Protein AF-A0A4Y9RHG7-F1 (afdb_monomer)

Sequence (146 aa):
MLTARRLPILTKRLIDACGGLEEASKACEDMTRPYSIAQLSRCQTAGSGCYLPLDIIACLEAYSGQSIVGQALLDARPSAAEIDCLMTEASESTEAAASFQSKVRRAIADGVVTPGEQAELAREAETLFAQARDTVAAVGKLTVAQ

pLDDT: mean 85.53, std 11.51, range [38.09, 96.75]

Radius of gyration: 27.24 Å; Cα contacts (8 Å, |Δi|>4): 114; chains: 1; bounding box: 52×24×74 Å

Structure (mmCIF, N/CA/C/O backbone):
data_AF-A0A4Y9RHG7-F1
#
_entry.id   AF-A0A4Y9RHG7-F1
#
loop_
_atom_site.group_PDB
_atom_site.id
_atom_site.type_symbol
_atom_site.label_atom_id
_atom_site.label_alt_id
_atom_site.label_comp_id
_atom_site.label_asym_id
_atom_site.label_entity_id
_atom_site.label_seq_id
_atom_site.pdbx_PDB_ins_code
_atom_site.Cartn_x
_atom_site.Cartn_y
_atom_site.Cartn_z
_atom_site.occupancy
_atom_site.B_iso_or_equiv
_atom_site.auth_seq_id
_atom_site.auth_comp_id
_atom_site.auth_asym_id
_atom_site.auth_atom_id
_atom_site.pdbx_PDB_model_num
ATOM 1 N N . MET A 1 1 ? -1.366 4.326 -4.128 1.00 53.28 1 MET A N 1
ATOM 2 C CA . MET A 1 1 ? -2.241 4.357 -5.322 1.00 53.28 1 MET A CA 1
ATOM 3 C C . MET A 1 1 ? -1.466 4.822 -6.558 1.00 53.28 1 MET A C 1
ATOM 5 O O . MET A 1 1 ? -0.926 5.930 -6.564 1.00 53.28 1 MET A O 1
ATOM 9 N N . LEU A 1 2 ? -1.375 3.977 -7.590 1.00 63.62 2 LEU A N 1
ATOM 10 C CA . LEU A 1 2 ? -0.911 4.365 -8.928 1.00 63.62 2 LEU A CA 1
ATOM 11 C C . LEU A 1 2 ? -2.024 5.171 -9.601 1.00 63.62 2 LEU A C 1
ATOM 13 O O . LEU A 1 2 ? -2.983 4.621 -10.125 1.00 63.62 2 LEU A O 1
ATOM 17 N N . THR A 1 3 ? -1.944 6.494 -9.515 1.00 68.75 3 THR A N 1
ATOM 18 C CA . THR A 1 3 ? -2.920 7.377 -10.157 1.00 68.75 3 THR A CA 1
ATOM 19 C C . THR A 1 3 ? -2.492 7.688 -11.590 1.00 68.75 3 THR A C 1
ATOM 21 O O . THR A 1 3 ? -1.302 7.649 -11.915 1.00 68.75 3 THR A O 1
ATOM 24 N N . ALA A 1 4 ? -3.439 8.110 -12.435 1.00 69.50 4 ALA A N 1
ATOM 25 C CA . ALA A 1 4 ? -3.155 8.590 -13.794 1.00 69.50 4 ALA A CA 1
ATOM 26 C C . ALA A 1 4 ? -2.131 9.748 -13.836 1.00 69.50 4 ALA A C 1
ATOM 28 O O . ALA A 1 4 ? -1.496 9.977 -14.860 1.00 69.50 4 ALA A O 1
ATOM 29 N N . ARG A 1 5 ? -1.937 10.458 -12.713 1.00 75.88 5 ARG A N 1
ATOM 30 C CA . ARG A 1 5 ? -0.907 11.497 -12.542 1.00 75.88 5 ARG A CA 1
ATOM 31 C C . ARG A 1 5 ? 0.471 10.940 -12.173 1.00 75.88 5 ARG A C 1
ATOM 33 O O . ARG A 1 5 ? 1.476 11.577 -12.465 1.00 75.88 5 ARG A O 1
ATOM 40 N N . ARG A 1 6 ? 0.534 9.771 -11.528 1.00 83.25 6 ARG A N 1
ATOM 41 C CA . ARG A 1 6 ? 1.776 9.160 -11.025 1.00 83.25 6 ARG A CA 1
ATOM 42 C C . ARG A 1 6 ? 2.464 8.286 -12.076 1.00 83.25 6 ARG A C 1
ATOM 44 O O . ARG A 1 6 ? 3.687 8.212 -12.089 1.00 83.25 6 ARG A O 1
ATOM 51 N N . LEU A 1 7 ? 1.699 7.677 -12.983 1.00 86.62 7 LEU A N 1
ATOM 52 C CA . LEU A 1 7 ? 2.234 6.811 -14.038 1.00 86.62 7 LEU A CA 1
ATOM 53 C C . LEU A 1 7 ? 3.159 7.537 -15.046 1.00 86.62 7 LEU A C 1
ATOM 55 O O . LEU A 1 7 ? 4.225 6.993 -15.333 1.00 86.62 7 LEU A O 1
ATOM 59 N N . PRO A 1 8 ? 2.867 8.770 -15.514 1.00 90.06 8 PRO A N 1
ATOM 60 C CA . PRO A 1 8 ? 3.792 9.524 -16.369 1.00 90.06 8 PRO A CA 1
ATOM 61 C C . PRO A 1 8 ? 5.120 9.859 -15.673 1.00 90.06 8 PRO A C 1
ATOM 63 O O . PRO A 1 8 ? 6.178 9.812 -16.292 1.00 90.06 8 PRO A O 1
ATOM 66 N N . ILE A 1 9 ? 5.085 10.124 -14.360 1.00 91.06 9 ILE A N 1
ATOM 67 C CA . ILE A 1 9 ? 6.287 10.385 -13.549 1.00 91.06 9 ILE A CA 1
ATOM 68 C C . ILE A 1 9 ? 7.153 9.125 -13.449 1.00 91.06 9 ILE A C 1
ATOM 70 O O . ILE A 1 9 ? 8.366 9.194 -13.622 1.00 91.06 9 ILE A O 1
ATOM 74 N N . LEU A 1 10 ? 6.538 7.969 -13.183 1.00 92.19 10 LEU A N 1
ATOM 75 C CA . LEU A 1 10 ? 7.247 6.687 -13.141 1.00 92.19 10 LEU A CA 1
ATOM 76 C C . LEU A 1 10 ? 7.804 6.307 -14.516 1.00 92.19 10 LEU A C 1
ATOM 78 O O . LEU A 1 10 ? 8.931 5.841 -14.602 1.00 92.19 10 LEU A O 1
ATOM 82 N N . THR A 1 11 ? 7.048 6.582 -15.580 1.00 92.62 11 THR A N 1
ATOM 83 C CA . THR A 1 11 ? 7.482 6.378 -16.969 1.00 92.62 11 THR A CA 1
ATOM 84 C C . THR A 1 11 ? 8.707 7.225 -17.296 1.00 92.62 11 THR A C 1
ATOM 86 O O . THR A 1 11 ? 9.675 6.710 -17.844 1.00 92.62 11 THR A O 1
ATOM 89 N N . LYS A 1 12 ? 8.702 8.507 -16.908 1.00 94.00 12 LYS A N 1
ATOM 90 C CA . LYS A 1 12 ? 9.868 9.382 -17.059 1.00 94.00 12 LYS A CA 1
ATOM 91 C C . LYS A 1 12 ? 11.081 8.829 -16.315 1.00 94.00 12 LYS A C 1
ATOM 93 O O . LYS A 1 12 ? 12.136 8.681 -16.910 1.00 94.00 12 LYS A O 1
ATOM 98 N N . ARG A 1 13 ? 10.907 8.439 -15.050 1.00 95.38 13 ARG A N 1
ATOM 99 C CA . ARG A 1 13 ? 11.986 7.839 -14.249 1.00 95.38 13 ARG A CA 1
ATOM 100 C C . ARG A 1 13 ? 12.546 6.562 -14.871 1.00 95.38 13 ARG A C 1
ATOM 102 O O . ARG A 1 13 ? 13.751 6.362 -14.819 1.00 95.38 13 ARG A O 1
ATOM 109 N N . LEU A 1 14 ? 11.687 5.714 -15.433 1.00 95.69 14 LEU A N 1
ATOM 110 C CA . LEU A 1 14 ? 12.105 4.493 -16.118 1.00 95.69 14 LEU A CA 1
ATOM 111 C C . LEU A 1 14 ? 12.947 4.807 -17.356 1.00 95.69 14 LEU A C 1
ATOM 113 O O . LEU A 1 14 ? 14.020 4.244 -17.523 1.00 95.69 14 LEU A O 1
ATOM 117 N N . ILE A 1 15 ? 12.503 5.757 -18.177 1.00 95.00 15 ILE A N 1
ATOM 118 C CA . ILE A 1 15 ? 13.238 6.190 -19.372 1.00 95.00 15 ILE A CA 1
ATOM 119 C C . ILE A 1 15 ? 14.575 6.845 -18.995 1.00 95.00 15 ILE A C 1
ATOM 121 O O . ILE A 1 15 ? 15.594 6.551 -19.615 1.00 95.00 15 ILE A O 1
ATOM 125 N N . ASP A 1 16 ? 14.596 7.679 -17.952 1.00 96.38 16 ASP A N 1
ATOM 126 C CA . ASP A 1 16 ? 15.827 8.280 -17.430 1.00 96.38 16 ASP A CA 1
ATOM 127 C C . ASP A 1 16 ? 16.808 7.192 -16.940 1.00 96.38 16 ASP A C 1
ATOM 129 O O . ASP A 1 16 ? 18.005 7.275 -17.209 1.00 96.38 16 ASP A O 1
ATOM 133 N N . ALA A 1 17 ? 16.309 6.134 -16.287 1.00 94.31 17 ALA A N 1
ATOM 134 C CA . ALA A 1 17 ? 17.118 4.997 -15.836 1.00 94.31 17 ALA A CA 1
ATOM 135 C C . ALA A 1 17 ? 17.688 4.155 -16.991 1.00 94.31 17 ALA A C 1
ATOM 137 O O . ALA A 1 17 ? 18.750 3.556 -16.841 1.00 94.31 17 ALA A O 1
ATOM 138 N N . CYS A 1 18 ? 17.026 4.135 -18.150 1.00 93.06 18 CYS A N 1
ATOM 139 C CA . CYS A 1 18 ? 17.555 3.524 -19.372 1.00 93.06 18 CYS A CA 1
ATOM 140 C C . CYS A 1 18 ? 18.632 4.377 -20.068 1.00 93.06 18 CYS A C 1
ATOM 142 O O . CYS A 1 18 ? 19.214 3.915 -21.044 1.00 93.06 18 CYS A O 1
ATOM 144 N N . GLY A 1 19 ? 18.898 5.605 -19.604 1.00 93.62 19 GLY A N 1
ATOM 145 C CA . GLY A 1 19 ? 19.847 6.528 -20.237 1.00 93.62 19 GLY A CA 1
ATOM 146 C C . GLY A 1 19 ? 19.206 7.562 -21.168 1.00 93.62 19 GLY A C 1
ATOM 147 O O . GLY A 1 19 ? 19.922 8.261 -21.881 1.00 93.62 19 GLY A O 1
ATOM 148 N N . GLY A 1 20 ? 17.877 7.692 -21.151 1.00 94.50 20 GLY A N 1
ATOM 149 C CA . GLY A 1 20 ? 17.136 8.663 -21.953 1.00 94.50 20 GLY A CA 1
ATOM 150 C C . GLY A 1 20 ? 16.277 8.030 -23.047 1.00 94.50 20 GLY A C 1
ATOM 151 O O . GLY A 1 20 ? 16.150 6.812 -23.164 1.00 94.50 20 GLY A O 1
ATOM 152 N N . LEU A 1 21 ? 15.632 8.886 -23.840 1.00 94.25 21 LEU A N 1
ATOM 153 C CA . LEU A 1 21 ? 14.633 8.493 -24.836 1.00 94.25 21 LEU A CA 1
ATOM 154 C C . LEU A 1 21 ? 15.223 7.674 -25.987 1.00 94.25 21 LEU A C 1
ATOM 156 O O . LEU A 1 21 ? 14.598 6.713 -26.435 1.00 94.25 21 LEU A O 1
ATOM 160 N N . GLU A 1 22 ? 16.398 8.067 -26.469 1.00 94.94 22 GLU A N 1
ATOM 161 C CA . GLU A 1 22 ? 17.099 7.415 -27.569 1.00 94.94 22 GLU A CA 1
ATOM 162 C C . GLU A 1 22 ? 17.508 5.989 -27.183 1.00 94.94 22 GLU A C 1
ATOM 164 O O . GLU A 1 22 ? 17.180 5.039 -27.895 1.00 94.94 22 GLU A O 1
ATOM 169 N N . GLU A 1 23 ? 18.141 5.829 -26.017 1.00 94.81 23 GLU A N 1
ATOM 170 C CA . GLU A 1 23 ? 18.567 4.520 -25.508 1.00 94.81 23 GLU A CA 1
ATOM 171 C C . GLU A 1 23 ? 17.378 3.624 -25.155 1.00 94.81 23 GLU A C 1
ATOM 173 O O . GLU A 1 23 ? 17.368 2.448 -25.510 1.00 94.81 23 GLU A O 1
ATOM 178 N N . ALA A 1 24 ? 16.321 4.172 -24.549 1.00 94.19 24 ALA A N 1
ATOM 179 C CA . ALA A 1 24 ? 15.097 3.417 -24.285 1.00 94.19 24 ALA A CA 1
ATOM 180 C C . ALA A 1 24 ? 14.427 2.922 -25.582 1.00 94.19 24 ALA A C 1
ATOM 182 O O . ALA A 1 24 ? 13.968 1.781 -25.647 1.00 94.19 24 ALA A O 1
ATOM 183 N N . SER A 1 25 ? 14.384 3.758 -26.627 1.00 95.75 25 SER A N 1
ATOM 184 C CA . SER A 1 25 ? 13.825 3.385 -27.934 1.00 95.75 25 SER A CA 1
ATOM 185 C C . SER A 1 25 ? 14.631 2.260 -28.582 1.00 95.75 25 SER A C 1
ATOM 187 O O . SER A 1 25 ? 14.041 1.316 -29.108 1.00 95.75 25 SER A O 1
ATOM 189 N N . LYS A 1 26 ? 15.963 2.350 -28.522 1.00 94.62 26 LYS A N 1
ATOM 190 C CA . LYS A 1 26 ? 16.875 1.336 -29.054 1.00 94.62 26 LYS A CA 1
ATOM 191 C C . LYS A 1 26 ? 16.758 0.013 -28.295 1.00 94.62 26 LYS A C 1
ATOM 193 O O . LYS A 1 26 ? 16.592 -1.030 -28.915 1.00 94.62 26 LYS A O 1
ATOM 198 N N . ALA A 1 27 ? 16.732 0.060 -26.964 1.00 92.81 27 ALA A N 1
ATOM 199 C CA . ALA A 1 27 ? 16.540 -1.126 -26.131 1.00 92.81 27 ALA A CA 1
ATOM 200 C C . ALA A 1 27 ? 15.228 -1.856 -26.460 1.00 92.81 27 ALA A C 1
ATOM 202 O O . ALA A 1 27 ? 15.201 -3.083 -26.541 1.00 92.81 27 ALA A O 1
ATOM 203 N N . CYS A 1 28 ? 14.143 -1.111 -26.702 1.00 93.50 28 CYS A N 1
ATOM 204 C CA . CYS A 1 28 ? 12.871 -1.702 -27.117 1.00 93.50 28 CYS A CA 1
ATOM 205 C C . CYS A 1 28 ? 12.978 -2.415 -28.472 1.00 93.50 28 CYS A C 1
ATOM 207 O O . CYS A 1 28 ? 12.457 -3.521 -28.613 1.00 93.50 28 CYS A O 1
ATOM 209 N N . GLU A 1 29 ? 13.640 -1.794 -29.454 1.00 93.19 29 GLU A N 1
ATOM 210 C CA . GLU A 1 29 ? 13.867 -2.375 -30.782 1.00 93.19 29 GLU A CA 1
ATOM 211 C C . GLU A 1 29 ? 14.697 -3.664 -30.714 1.00 93.19 29 GLU A C 1
ATOM 213 O O . GLU A 1 29 ? 14.324 -4.653 -31.345 1.00 93.19 29 GLU A O 1
ATOM 218 N N . ASP A 1 30 ? 15.743 -3.681 -29.887 1.00 90.12 30 ASP A N 1
ATOM 219 C CA . ASP A 1 30 ? 16.662 -4.815 -29.755 1.00 90.12 30 ASP A CA 1
ATOM 220 C C . ASP A 1 30 ? 16.058 -5.994 -28.967 1.00 90.12 30 ASP A C 1
ATOM 222 O O . ASP A 1 30 ? 16.318 -7.157 -29.281 1.00 90.12 30 ASP A O 1
ATOM 226 N N . MET A 1 31 ? 15.267 -5.719 -27.922 1.00 87.56 31 MET A N 1
ATOM 227 C CA . MET A 1 31 ? 14.848 -6.738 -26.948 1.00 87.56 31 MET A CA 1
ATOM 228 C C . MET A 1 31 ? 13.373 -7.139 -27.034 1.00 87.56 31 MET A C 1
ATOM 230 O O . MET A 1 31 ? 12.981 -8.144 -26.438 1.00 87.56 31 MET A O 1
ATOM 234 N N . THR A 1 32 ? 12.511 -6.361 -27.691 1.00 90.44 32 THR A N 1
ATOM 235 C CA . THR A 1 32 ? 11.067 -6.652 -27.730 1.00 90.44 32 THR A CA 1
ATOM 236 C C . THR A 1 32 ? 10.443 -6.252 -29.062 1.00 90.44 32 THR A C 1
ATOM 238 O O . THR A 1 32 ? 10.249 -7.101 -29.929 1.00 90.44 32 THR A O 1
ATOM 241 N N . ARG A 1 33 ? 10.091 -4.977 -29.235 1.00 90.50 33 ARG A N 1
ATOM 242 C CA . ARG A 1 33 ? 9.510 -4.449 -30.471 1.00 90.50 33 ARG A CA 1
ATOM 243 C C . ARG A 1 33 ? 9.837 -2.967 -30.629 1.00 90.50 33 ARG A C 1
ATOM 245 O O . ARG A 1 33 ? 9.942 -2.268 -29.618 1.00 90.50 33 ARG A O 1
ATOM 252 N N . PRO A 1 34 ? 9.877 -2.451 -31.870 1.00 90.62 34 PRO A N 1
ATOM 253 C CA . PRO A 1 34 ? 10.105 -1.035 -32.111 1.00 90.62 34 PRO A CA 1
ATOM 254 C C . PRO A 1 34 ? 9.093 -0.167 -31.359 1.00 90.62 34 PRO A C 1
ATOM 256 O O . PRO A 1 34 ? 7.876 -0.328 -31.504 1.00 90.62 34 PRO A O 1
ATOM 259 N N . TYR A 1 35 ? 9.603 0.773 -30.567 1.00 92.62 35 TYR A N 1
ATOM 260 C CA . TYR A 1 35 ? 8.791 1.738 -29.840 1.00 92.62 35 TYR A CA 1
ATOM 261 C C . TYR A 1 35 ? 9.464 3.106 -29.901 1.00 92.62 35 TYR A C 1
ATOM 263 O O . TYR A 1 35 ? 10.515 3.321 -29.311 1.00 92.62 35 TYR A O 1
ATOM 271 N N . SER A 1 36 ? 8.880 4.022 -30.672 1.00 93.00 36 SER A N 1
ATOM 272 C CA . SER A 1 36 ? 9.559 5.259 -31.071 1.00 93.00 36 SER A CA 1
ATOM 273 C C . SER A 1 36 ? 9.761 6.246 -29.918 1.00 93.00 36 SER A C 1
ATOM 275 O O . SER A 1 36 ? 8.930 6.356 -29.012 1.00 93.00 36 SER A O 1
ATOM 277 N N . ILE A 1 37 ? 10.791 7.087 -30.044 1.00 94.00 37 ILE A N 1
ATOM 278 C CA . ILE A 1 37 ? 11.058 8.236 -29.161 1.00 94.00 37 ILE A CA 1
ATOM 279 C C . ILE A 1 37 ? 9.805 9.103 -28.954 1.00 94.00 37 ILE A C 1
ATOM 281 O O . ILE A 1 37 ? 9.486 9.491 -27.831 1.00 94.00 37 ILE A O 1
ATOM 285 N N . ALA A 1 38 ? 9.043 9.374 -30.019 1.00 92.94 38 ALA A N 1
ATOM 286 C CA . ALA A 1 38 ? 7.821 10.173 -29.936 1.00 92.94 38 ALA A CA 1
ATOM 287 C C . ALA A 1 38 ? 6.720 9.489 -29.104 1.00 92.94 38 ALA A C 1
ATOM 289 O O . ALA A 1 38 ? 5.968 10.156 -28.390 1.00 92.94 38 ALA A O 1
ATOM 290 N N . GLN A 1 39 ? 6.607 8.158 -29.175 1.00 92.50 39 GLN A N 1
ATOM 291 C CA . GLN A 1 39 ? 5.686 7.400 -28.328 1.00 92.50 39 GLN A CA 1
ATOM 292 C C . GLN A 1 39 ? 6.144 7.417 -26.867 1.00 92.50 39 GLN A C 1
ATOM 294 O O . GLN A 1 39 ? 5.336 7.751 -26.002 1.00 92.50 39 GLN A O 1
ATOM 299 N N . LEU A 1 40 ? 7.428 7.162 -26.598 1.00 92.88 40 LEU A N 1
ATOM 300 C CA . LEU A 1 40 ? 8.005 7.227 -25.250 1.00 92.88 40 LEU A CA 1
ATOM 301 C C . LEU A 1 40 ? 7.831 8.612 -24.611 1.00 92.88 40 LEU A C 1
ATOM 303 O O . LEU A 1 40 ? 7.405 8.723 -23.464 1.00 92.88 40 LEU A O 1
ATOM 307 N N . SER A 1 41 ? 8.107 9.681 -25.359 1.00 93.25 41 SER A N 1
ATOM 308 C CA . SER A 1 41 ? 7.942 11.068 -24.905 1.00 93.25 41 SER A CA 1
ATOM 309 C C . SER A 1 41 ? 6.486 11.377 -24.536 1.00 93.25 41 SER A C 1
ATOM 311 O O . SER A 1 41 ? 6.189 11.928 -23.472 1.00 93.25 41 SER A O 1
ATOM 313 N N . ARG A 1 42 ? 5.537 10.932 -25.363 1.00 92.31 42 ARG A N 1
ATOM 314 C CA . ARG A 1 42 ? 4.105 11.125 -25.112 1.00 92.31 42 ARG A CA 1
ATOM 315 C C . ARG A 1 42 ? 3.614 10.363 -23.876 1.00 92.31 42 ARG A C 1
ATOM 317 O O . ARG A 1 42 ? 2.763 10.889 -23.158 1.00 92.31 42 ARG A O 1
ATOM 324 N N . CYS A 1 43 ? 4.173 9.188 -23.578 1.00 90.94 43 CYS A N 1
ATOM 325 C CA . CYS A 1 43 ? 3.860 8.429 -22.360 1.00 90.94 43 CYS A CA 1
ATOM 326 C C . CYS 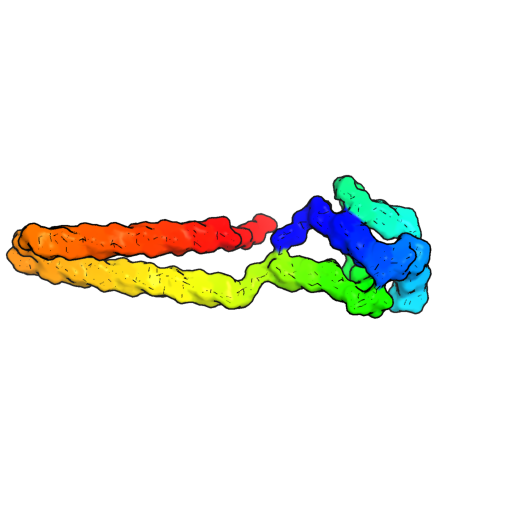A 1 43 ? 4.335 9.114 -21.063 1.00 90.94 43 CYS A C 1
ATOM 328 O O . CYS A 1 43 ? 3.802 8.841 -19.990 1.00 90.94 43 CYS A O 1
ATOM 330 N N . GLN A 1 44 ? 5.298 10.037 -21.143 1.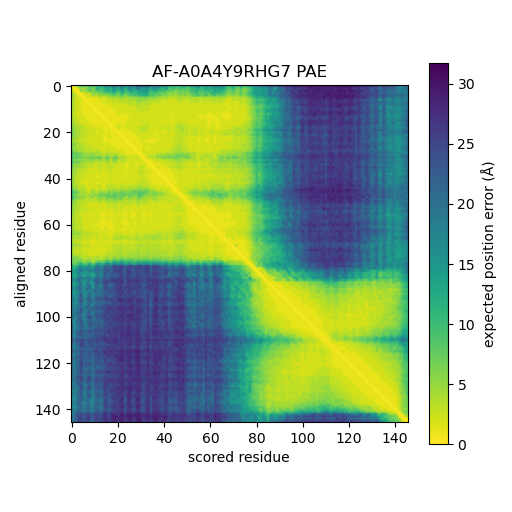00 90.75 44 GLN A N 1
ATOM 331 C CA . GLN A 1 44 ? 5.751 10.844 -20.000 1.00 90.75 44 GLN A CA 1
ATOM 332 C C . GLN A 1 44 ? 4.873 12.077 -19.748 1.00 90.75 44 GLN A C 1
ATOM 334 O O . GLN A 1 44 ? 4.990 12.730 -18.710 1.00 90.75 44 GLN A O 1
ATOM 339 N N . THR A 1 45 ? 3.993 12.417 -20.690 1.00 87.69 45 THR A N 1
ATOM 340 C CA . THR A 1 45 ? 3.169 13.623 -20.615 1.00 87.69 45 THR A CA 1
ATOM 341 C C . THR A 1 45 ? 1.869 13.334 -19.872 1.00 87.69 45 THR A C 1
ATOM 343 O O . THR A 1 45 ? 1.055 12.515 -20.300 1.00 87.69 45 THR A O 1
ATOM 346 N N . ALA A 1 46 ? 1.645 14.031 -18.758 1.00 84.31 46 ALA A N 1
ATOM 347 C CA . ALA A 1 46 ? 0.399 13.916 -18.010 1.00 84.31 46 ALA A CA 1
ATOM 348 C C . ALA A 1 46 ? -0.805 14.344 -18.866 1.00 84.31 46 ALA A C 1
ATOM 350 O O . ALA A 1 46 ? -0.775 15.381 -19.522 1.00 84.31 46 ALA A O 1
ATOM 351 N N . GLY A 1 47 ? -1.874 13.543 -18.846 1.00 80.06 47 GLY A N 1
ATOM 352 C CA . GLY A 1 47 ? -3.098 13.825 -19.604 1.00 80.06 47 GLY A CA 1
ATOM 353 C C . GLY A 1 47 ? -3.042 13.464 -21.093 1.00 80.06 47 GLY A C 1
ATOM 354 O O . GLY A 1 47 ? -4.025 13.686 -21.788 1.00 80.06 47 GLY A O 1
ATOM 355 N N . SER A 1 48 ? -1.951 12.863 -21.586 1.00 83.50 48 SER A N 1
ATOM 356 C CA . SER A 1 48 ? -1.855 12.426 -22.988 1.00 83.50 48 SER A CA 1
ATOM 357 C C . SER A 1 48 ? -2.746 11.224 -23.329 1.00 83.50 48 SER A C 1
ATOM 359 O O . SER A 1 48 ? -2.933 10.918 -24.504 1.00 83.50 48 SER A O 1
ATOM 361 N N . GLY A 1 49 ? -3.245 10.505 -22.314 1.00 81.94 49 GLY A N 1
ATOM 362 C CA . GLY A 1 49 ? -3.980 9.244 -22.474 1.00 81.94 49 GLY A CA 1
ATOM 363 C C . GLY A 1 49 ? -3.127 8.092 -23.022 1.00 81.94 49 GLY A C 1
ATOM 364 O O . GLY A 1 49 ? -3.651 7.018 -23.298 1.00 81.94 49 GLY A O 1
ATOM 365 N N . CYS A 1 50 ? -1.820 8.307 -23.193 1.00 85.56 50 CYS A N 1
ATOM 366 C CA . CYS A 1 50 ? -0.890 7.336 -23.741 1.00 85.56 50 CYS A CA 1
ATOM 367 C C . CYS A 1 50 ? -0.063 6.729 -22.607 1.00 85.56 50 CYS A C 1
ATOM 369 O O . CYS A 1 50 ? 0.594 7.450 -21.858 1.00 85.56 50 CYS A O 1
ATOM 371 N N . TYR A 1 51 ? -0.073 5.405 -22.503 1.00 88.56 51 TYR A N 1
ATOM 372 C CA . TYR A 1 51 ? 0.631 4.662 -21.462 1.00 88.56 51 TYR A CA 1
ATOM 373 C C . TYR A 1 51 ? 1.552 3.628 -22.090 1.00 88.56 51 TYR A C 1
ATOM 375 O O . TYR A 1 51 ? 1.281 3.150 -23.193 1.00 88.56 51 TYR A O 1
ATOM 383 N N . LEU A 1 52 ? 2.633 3.290 -21.385 1.00 90.88 52 LEU A N 1
ATOM 384 C CA . LEU A 1 52 ? 3.508 2.218 -21.832 1.00 90.88 52 LEU A CA 1
ATOM 385 C C . LEU A 1 52 ? 2.779 0.870 -21.730 1.00 90.88 52 LEU A C 1
ATOM 387 O O . LEU A 1 52 ? 2.222 0.555 -20.675 1.00 90.88 52 LEU A O 1
ATOM 391 N N . PRO A 1 53 ? 2.791 0.070 -22.805 1.00 92.25 53 PRO A N 1
ATOM 392 C CA . PRO A 1 53 ? 2.387 -1.327 -22.756 1.00 92.25 53 PRO A CA 1
ATOM 393 C C . PRO A 1 53 ? 3.243 -2.137 -21.767 1.00 92.25 53 PRO A C 1
ATOM 395 O O . PRO A 1 53 ? 4.409 -1.813 -21.539 1.00 92.25 53 PRO A O 1
ATOM 398 N N . LEU A 1 54 ? 2.676 -3.198 -21.183 1.00 91.62 54 LEU A N 1
ATOM 399 C CA . LEU A 1 54 ? 3.347 -3.984 -20.138 1.00 91.62 54 LEU A CA 1
ATOM 400 C C . LEU A 1 54 ? 4.625 -4.678 -20.635 1.00 91.62 54 LEU A C 1
ATOM 402 O O . LEU A 1 54 ? 5.604 -4.744 -19.900 1.00 91.62 54 LEU A O 1
ATOM 406 N N . ASP A 1 55 ? 4.626 -5.147 -21.883 1.00 93.06 55 ASP A N 1
ATOM 407 C CA . ASP A 1 55 ? 5.795 -5.714 -22.563 1.00 93.06 55 ASP A CA 1
ATOM 408 C C . ASP A 1 55 ? 6.944 -4.701 -22.652 1.00 93.06 55 ASP A C 1
ATOM 410 O O . ASP A 1 55 ? 8.085 -5.027 -22.337 1.00 93.06 55 ASP A O 1
ATOM 414 N N . ILE A 1 56 ? 6.630 -3.449 -22.994 1.00 95.44 56 ILE A N 1
ATOM 415 C CA . ILE A 1 56 ? 7.614 -2.364 -23.072 1.00 95.44 56 ILE A CA 1
ATOM 416 C C . ILE A 1 56 ? 8.142 -1.995 -21.683 1.00 95.44 56 ILE A C 1
ATOM 418 O O . ILE A 1 56 ? 9.339 -1.781 -21.522 1.00 95.44 56 ILE A O 1
ATOM 422 N N . ILE A 1 57 ? 7.278 -1.959 -20.663 1.00 94.81 57 ILE A N 1
ATOM 423 C CA . ILE A 1 57 ? 7.707 -1.723 -19.275 1.00 94.81 57 ILE A CA 1
ATOM 424 C C . ILE A 1 57 ? 8.691 -2.812 -18.840 1.00 94.81 57 ILE A C 1
ATOM 426 O O . ILE A 1 57 ? 9.792 -2.486 -18.405 1.00 94.81 57 ILE A O 1
ATOM 430 N N . ALA A 1 58 ? 8.331 -4.086 -19.014 1.00 94.44 58 ALA A N 1
ATOM 431 C CA . ALA A 1 58 ? 9.184 -5.209 -18.633 1.00 94.44 58 ALA A CA 1
ATOM 432 C C . ALA A 1 58 ? 10.536 -5.180 -19.365 1.00 94.44 58 ALA A C 1
ATOM 434 O O . ALA A 1 58 ? 11.576 -5.410 -18.751 1.00 94.44 58 ALA A O 1
ATOM 435 N N . CYS A 1 59 ? 10.527 -4.842 -20.657 1.00 95.25 59 CYS A N 1
ATOM 436 C CA . CYS A 1 59 ? 11.734 -4.656 -21.455 1.00 95.25 59 CYS A CA 1
ATOM 437 C C . CYS A 1 59 ? 12.650 -3.567 -20.878 1.00 95.25 59 CYS A C 1
ATOM 439 O O . CYS A 1 59 ? 13.835 -3.805 -20.656 1.00 95.25 59 CYS A O 1
ATOM 441 N N . LEU A 1 60 ? 12.112 -2.372 -20.621 1.00 95.62 60 LEU A N 1
ATOM 442 C CA . LEU A 1 60 ? 12.890 -1.231 -20.132 1.00 95.62 60 LEU A CA 1
ATOM 443 C C . LEU A 1 60 ? 13.411 -1.446 -18.703 1.00 95.62 60 LEU A C 1
ATOM 445 O O . LEU A 1 60 ? 14.532 -1.046 -18.386 1.00 95.62 60 LEU A O 1
ATOM 449 N N . GLU A 1 61 ? 12.636 -2.103 -17.841 1.00 96.75 61 GLU A N 1
ATOM 450 C CA . GLU A 1 61 ? 13.073 -2.471 -16.489 1.00 96.75 61 GLU A CA 1
ATOM 451 C C . GLU A 1 61 ? 14.186 -3.523 -16.525 1.00 96.75 61 GLU A C 1
ATOM 453 O O . GLU A 1 61 ? 15.167 -3.401 -15.792 1.00 96.75 61 GLU A O 1
ATOM 458 N N . ALA A 1 62 ? 14.085 -4.514 -17.418 1.00 95.50 62 ALA A N 1
ATOM 459 C CA . ALA A 1 62 ? 15.143 -5.498 -17.630 1.00 95.50 62 ALA A CA 1
ATOM 460 C C . ALA A 1 62 ? 16.423 -4.853 -18.183 1.00 95.50 62 ALA A C 1
ATOM 462 O O . ALA A 1 62 ? 17.514 -5.181 -17.722 1.00 95.50 62 ALA A O 1
ATOM 463 N N . TYR A 1 63 ? 16.294 -3.914 -19.125 1.00 95.62 63 TYR A N 1
ATOM 464 C CA . TYR A 1 63 ? 17.427 -3.193 -19.710 1.00 95.62 63 TYR A CA 1
ATOM 465 C C . TYR A 1 63 ? 18.128 -2.280 -18.696 1.00 95.62 63 TYR A C 1
ATOM 467 O O . TYR A 1 63 ? 19.349 -2.302 -18.572 1.00 95.62 63 TYR A O 1
ATOM 475 N N . SER A 1 64 ? 17.358 -1.494 -17.938 1.00 94.12 64 SER A N 1
ATOM 476 C CA . SER A 1 64 ? 17.899 -0.589 -16.911 1.00 94.12 64 SER A CA 1
ATOM 477 C C . SER A 1 64 ? 18.340 -1.307 -15.630 1.00 94.12 64 SER A C 1
ATOM 479 O O . SER A 1 64 ? 19.028 -0.715 -14.798 1.00 94.12 64 SER A O 1
ATOM 481 N N . GLY A 1 65 ? 17.924 -2.562 -15.437 1.00 93.94 65 GLY A N 1
ATOM 482 C CA . GLY A 1 65 ? 18.133 -3.315 -14.201 1.00 93.94 65 GLY A CA 1
ATOM 483 C C . GLY A 1 65 ? 17.337 -2.774 -13.006 1.00 93.94 65 GLY A C 1
ATOM 484 O O . GLY A 1 65 ? 17.657 -3.106 -11.864 1.00 93.94 65 GLY A O 1
ATOM 485 N N . GLN A 1 66 ? 16.329 -1.924 -13.237 1.00 93.06 66 GLN A N 1
ATOM 486 C CA . GLN A 1 66 ? 15.544 -1.275 -12.185 1.00 93.06 66 GLN A CA 1
ATOM 487 C C . GLN A 1 66 ? 14.044 -1.525 -12.357 1.00 93.06 66 GLN A C 1
ATOM 489 O O . GLN A 1 66 ? 13.427 -1.050 -13.307 1.00 93.06 66 GLN A O 1
A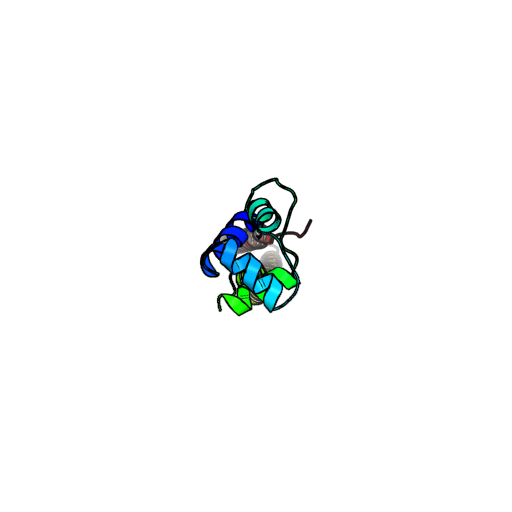TOM 494 N N . SER A 1 67 ? 13.423 -2.176 -11.371 1.00 92.94 67 SER A N 1
ATOM 495 C CA . SER A 1 67 ? 11.973 -2.429 -11.338 1.00 92.94 67 SER A CA 1
ATOM 496 C C . SER A 1 67 ? 11.178 -1.209 -10.844 1.00 92.94 67 SER A C 1
ATOM 498 O O . SER A 1 67 ? 10.586 -1.239 -9.770 1.00 92.94 67 SER A O 1
ATOM 500 N N . ILE A 1 68 ? 11.186 -0.094 -11.573 1.00 92.88 68 ILE A N 1
ATOM 501 C CA . ILE A 1 68 ? 10.565 1.172 -11.133 1.00 92.88 68 ILE A CA 1
ATOM 502 C C . ILE A 1 68 ? 9.030 1.118 -11.132 1.00 92.88 68 ILE A C 1
ATOM 504 O O . ILE A 1 68 ? 8.386 1.492 -10.147 1.00 92.88 68 ILE A O 1
ATOM 508 N N . VAL A 1 69 ? 8.429 0.715 -12.248 1.00 90.44 69 VAL A N 1
ATOM 509 C CA . VAL A 1 69 ? 6.976 0.628 -12.426 1.00 90.44 69 VAL A CA 1
ATOM 510 C C . VAL A 1 69 ? 6.449 -0.655 -11.786 1.00 90.44 69 VAL A C 1
ATOM 512 O O . VAL A 1 69 ? 5.429 -0.607 -11.098 1.00 90.44 69 VAL A O 1
ATOM 515 N N . GLY A 1 70 ? 7.161 -1.773 -11.943 1.00 90.38 70 GLY A N 1
ATOM 516 C CA . GLY A 1 70 ? 6.841 -3.055 -11.320 1.00 90.38 70 GLY A CA 1
ATOM 517 C C . GLY A 1 70 ? 6.811 -2.971 -9.794 1.00 90.38 70 GLY A C 1
ATOM 518 O O . GLY A 1 70 ? 5.819 -3.369 -9.181 1.00 90.38 70 GLY A O 1
ATOM 519 N N . GLN A 1 71 ? 7.830 -2.371 -9.167 1.00 88.12 71 GLN A N 1
ATOM 520 C CA . GLN A 1 71 ? 7.822 -2.181 -7.714 1.00 88.12 71 GLN A CA 1
ATOM 521 C C . GLN A 1 71 ? 6.715 -1.218 -7.286 1.00 88.12 71 GLN A C 1
ATOM 523 O O . GLN A 1 71 ? 5.997 -1.501 -6.336 1.00 88.12 71 GLN A O 1
ATOM 528 N N . ALA A 1 72 ? 6.486 -0.131 -8.030 1.00 87.88 72 ALA A N 1
ATOM 529 C CA . ALA A 1 72 ? 5.387 0.782 -7.723 1.00 87.88 72 ALA A CA 1
ATOM 530 C C . ALA A 1 72 ? 4.005 0.102 -7.795 1.00 87.88 72 ALA A C 1
ATOM 532 O O . ALA A 1 72 ? 3.102 0.491 -7.053 1.00 87.88 72 A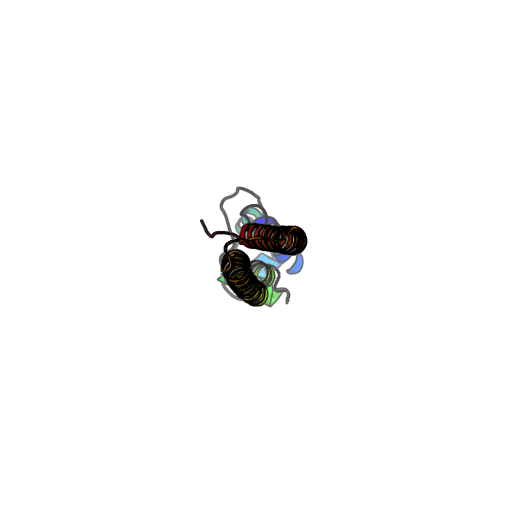LA A O 1
ATOM 533 N N . LEU A 1 73 ? 3.827 -0.890 -8.676 1.00 85.56 73 LEU A N 1
ATOM 534 C CA . LEU A 1 73 ? 2.617 -1.714 -8.756 1.00 85.56 73 LEU A CA 1
ATOM 535 C C . LEU A 1 73 ? 2.475 -2.632 -7.543 1.00 85.56 73 LEU A C 1
ATOM 537 O O . LEU A 1 73 ? 1.365 -2.773 -7.033 1.00 85.56 73 LEU A O 1
ATOM 541 N N . LEU A 1 74 ? 3.573 -3.232 -7.078 1.00 83.44 74 LEU A N 1
ATOM 542 C CA . LEU A 1 74 ? 3.588 -4.061 -5.872 1.00 83.44 74 LEU A CA 1
ATOM 543 C C . LEU A 1 74 ? 3.313 -3.229 -4.618 1.00 83.44 74 LEU A C 1
ATOM 545 O O . LEU A 1 74 ? 2.420 -3.580 -3.856 1.00 83.44 74 LEU A O 1
ATOM 549 N N . ASP A 1 75 ? 3.982 -2.088 -4.465 1.00 78.81 75 ASP A N 1
ATOM 550 C CA . ASP A 1 75 ? 3.800 -1.158 -3.342 1.00 78.81 75 ASP A CA 1
ATOM 551 C C . ASP A 1 75 ? 2.400 -0.530 -3.315 1.00 78.81 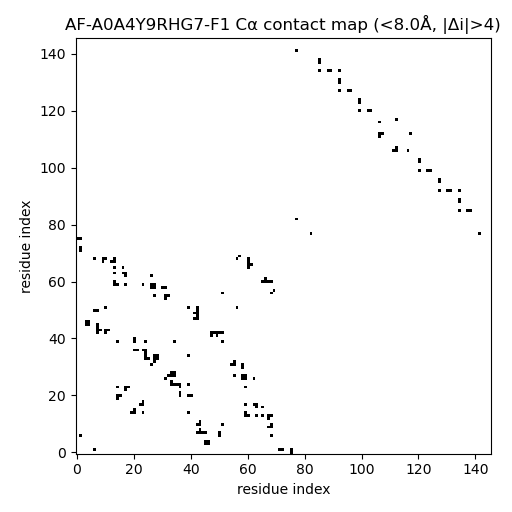75 ASP A C 1
ATOM 553 O O . ASP A 1 75 ? 1.941 -0.027 -2.291 1.00 78.81 75 ASP A O 1
ATOM 557 N N . ALA A 1 76 ? 1.714 -0.485 -4.460 1.00 76.94 76 ALA A N 1
ATOM 558 C CA . ALA A 1 76 ? 0.343 -0.003 -4.534 1.00 76.94 76 ALA A CA 1
ATOM 559 C C . ALA A 1 76 ? -0.689 -1.058 -4.118 1.00 76.94 76 ALA A C 1
ATOM 561 O O . ALA A 1 76 ? -1.857 -0.691 -3.962 1.00 76.94 76 ALA A O 1
ATOM 562 N N . ARG A 1 77 ? -0.298 -2.330 -3.963 1.00 69.81 77 ARG A N 1
ATOM 563 C CA . ARG A 1 77 ? -1.188 -3.353 -3.413 1.00 69.81 77 ARG A CA 1
ATOM 564 C C . ARG A 1 77 ? -1.300 -3.137 -1.903 1.00 69.81 77 ARG A C 1
ATOM 566 O O . ARG A 1 77 ? -0.268 -2.942 -1.266 1.00 69.81 77 ARG A O 1
ATOM 573 N N . PRO A 1 78 ? -2.509 -3.203 -1.320 1.00 60.66 78 PRO A N 1
ATOM 574 C CA . PRO A 1 78 ? -2.620 -3.349 0.124 1.00 60.66 78 PRO A CA 1
ATOM 575 C C . PRO A 1 78 ? -1.830 -4.598 0.521 1.00 60.66 78 PRO A C 1
ATOM 577 O O . PRO A 1 78 ? -1.981 -5.660 -0.096 1.00 60.66 78 PRO A O 1
ATOM 580 N N . SER A 1 79 ? -0.921 -4.454 1.478 1.00 58.62 79 SER A N 1
ATOM 581 C CA . SER A 1 79 ? -0.110 -5.577 1.921 1.00 58.62 79 SER A CA 1
ATOM 582 C C . SER A 1 79 ? -1.019 -6.618 2.578 1.00 58.62 79 SER A C 1
ATOM 584 O O . SER A 1 79 ? -1.988 -6.284 3.258 1.00 58.62 79 SER A O 1
ATOM 586 N N . ALA A 1 80 ? -0.713 -7.904 2.393 1.00 57.19 80 ALA A N 1
ATOM 587 C CA . ALA A 1 80 ? -1.453 -8.974 3.065 1.00 57.19 80 ALA A CA 1
ATOM 588 C C . ALA A 1 80 ? -1.436 -8.807 4.601 1.00 57.19 80 ALA A C 1
ATOM 590 O O . ALA A 1 80 ? -2.401 -9.168 5.265 1.00 57.19 80 ALA A O 1
ATOM 591 N N . ALA A 1 81 ? -0.378 -8.190 5.140 1.00 57.09 81 ALA A N 1
ATOM 592 C CA . ALA A 1 81 ? -0.248 -7.855 6.554 1.00 57.09 81 ALA A CA 1
ATOM 593 C C . ALA A 1 81 ? -1.269 -6.801 7.026 1.00 57.09 81 ALA A C 1
ATOM 595 O O . ALA A 1 81 ? -1.792 -6.918 8.128 1.00 57.09 81 ALA A O 1
ATOM 596 N N . GLU A 1 82 ? -1.599 -5.801 6.202 1.00 58.91 82 GLU A N 1
ATOM 597 C CA . GLU A 1 82 ? -2.623 -4.799 6.543 1.00 58.91 82 GLU A CA 1
ATOM 598 C C . GLU A 1 82 ? -4.034 -5.405 6.567 1.00 58.91 82 GLU A C 1
ATOM 600 O O . GLU A 1 82 ? -4.858 -5.020 7.395 1.00 58.91 82 GLU A O 1
ATOM 605 N N . ILE A 1 83 ? -4.309 -6.379 5.692 1.00 60.25 83 ILE A N 1
ATOM 606 C CA . ILE A 1 83 ? -5.593 -7.097 5.658 1.00 60.25 83 ILE A CA 1
ATOM 607 C C . ILE A 1 83 ? -5.746 -7.999 6.895 1.00 60.25 83 ILE A C 1
ATOM 609 O O . ILE A 1 83 ? -6.809 -8.013 7.513 1.00 60.25 83 ILE A O 1
ATOM 613 N N . ASP A 1 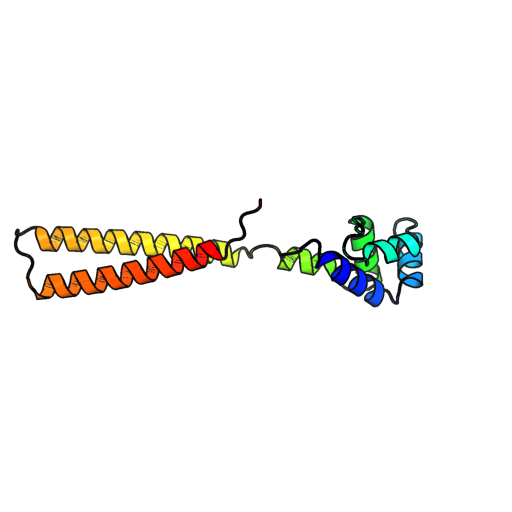84 ? -4.689 -8.719 7.274 1.00 62.12 84 ASP A N 1
ATOM 614 C CA . ASP A 1 84 ? -4.681 -9.605 8.448 1.00 62.12 84 ASP A CA 1
ATOM 615 C C . ASP A 1 84 ? -4.792 -8.821 9.772 1.00 62.12 84 ASP A C 1
ATOM 617 O O . ASP A 1 84 ? -5.559 -9.184 10.668 1.00 62.12 84 ASP A O 1
ATOM 621 N N . CYS A 1 85 ? -4.115 -7.669 9.855 1.00 71.25 85 CYS A N 1
ATOM 622 C CA . CYS A 1 85 ? -4.221 -6.735 10.980 1.00 71.25 85 CYS A CA 1
ATOM 623 C C . CYS A 1 85 ? -5.666 -6.257 11.180 1.00 71.25 85 CYS A C 1
ATOM 625 O O . CYS A 1 85 ? -6.180 -6.273 12.295 1.00 71.25 85 CYS A O 1
ATOM 627 N N . LEU A 1 86 ? -6.365 -5.911 10.096 1.00 73.44 86 LEU A N 1
ATOM 628 C CA . LEU A 1 86 ? -7.752 -5.460 10.183 1.00 73.44 86 LEU A CA 1
ATOM 629 C C . LEU A 1 86 ? -8.717 -6.574 10.612 1.00 73.44 86 LEU A C 1
ATOM 631 O O . LEU A 1 86 ? -9.624 -6.331 11.408 1.00 73.44 86 LEU A O 1
ATOM 635 N N . MET A 1 87 ? -8.548 -7.791 10.086 1.00 78.12 87 MET A N 1
ATOM 636 C CA . MET A 1 87 ? -9.373 -8.933 10.500 1.00 78.12 87 MET A CA 1
ATOM 637 C C . MET A 1 87 ? -9.194 -9.236 11.990 1.00 78.12 87 MET A C 1
ATOM 639 O O . MET A 1 87 ? -10.166 -9.563 12.677 1.00 78.12 87 MET A O 1
ATOM 643 N N . THR A 1 88 ? -7.970 -9.071 12.491 1.00 82.56 88 THR A N 1
ATOM 644 C CA . THR A 1 88 ? -7.650 -9.195 13.915 1.00 82.56 88 THR A CA 1
ATOM 645 C C . THR A 1 88 ? -8.346 -8.100 14.729 1.00 82.56 88 THR A C 1
ATOM 647 O O . THR A 1 88 ? -9.134 -8.423 15.615 1.00 82.56 88 THR A O 1
ATOM 650 N N . GLU A 1 89 ? -8.179 -6.822 14.372 1.00 80.69 89 GLU A N 1
ATOM 651 C CA . GLU A 1 89 ? -8.811 -5.687 15.073 1.00 80.69 89 GLU A CA 1
ATOM 652 C C . GLU A 1 89 ? -10.352 -5.777 15.100 1.00 80.69 89 GLU A C 1
ATOM 654 O O . GLU A 1 89 ? -10.998 -5.461 16.107 1.00 80.69 89 GLU A O 1
ATOM 659 N N . ALA A 1 90 ? -10.969 -6.235 14.005 1.00 80.38 90 ALA A N 1
ATOM 660 C CA . ALA A 1 90 ? -12.416 -6.441 13.928 1.00 80.38 90 ALA A CA 1
ATOM 661 C C . ALA A 1 90 ? -12.895 -7.582 14.847 1.00 80.38 90 ALA A C 1
ATOM 663 O O . ALA A 1 90 ? -13.968 -7.491 15.459 1.00 80.38 90 ALA A O 1
ATOM 664 N N . SER A 1 91 ? -12.098 -8.647 14.963 1.00 85.50 91 SER A N 1
ATOM 665 C CA . SER A 1 91 ? -12.389 -9.781 15.846 1.00 85.50 91 SER A CA 1
ATOM 666 C C . SER A 1 91 ? -12.274 -9.370 17.314 1.00 85.50 91 SER A C 1
ATOM 668 O O . SER A 1 91 ? -13.214 -9.581 18.079 1.00 85.50 91 SER A O 1
ATOM 670 N N . GLU A 1 92 ? -11.198 -8.673 17.684 1.00 85.00 92 GLU A N 1
ATOM 671 C CA . GLU A 1 92 ? -10.986 -8.155 19.042 1.00 85.00 92 GLU A CA 1
ATOM 672 C C . GLU A 1 92 ? -12.108 -7.200 19.478 1.00 85.00 92 GLU A C 1
ATOM 674 O O . GLU A 1 92 ? -12.626 -7.305 20.592 1.00 85.00 92 GLU A O 1
ATOM 679 N N . SER A 1 93 ? -12.560 -6.314 18.583 1.00 85.06 93 SER A N 1
ATOM 680 C CA . SER A 1 93 ? -13.691 -5.414 18.858 1.00 85.06 93 SER A CA 1
ATOM 681 C C . SER A 1 93 ? -14.994 -6.177 19.125 1.00 85.06 93 SER A C 1
ATOM 683 O O . SER A 1 93 ? -15.791 -5.794 19.986 1.00 85.06 93 SER A O 1
ATOM 685 N N . THR A 1 94 ? -15.214 -7.283 18.409 1.00 87.62 94 THR A N 1
ATOM 686 C CA . THR A 1 94 ? -16.389 -8.145 18.600 1.00 87.62 94 THR A CA 1
ATOM 687 C C . THR A 1 94 ? -16.334 -8.863 19.948 1.00 87.62 94 THR A C 1
ATOM 689 O O . THR A 1 94 ? -17.334 -8.911 20.670 1.00 87.62 94 THR A O 1
ATOM 692 N N . GLU A 1 95 ? -15.166 -9.381 20.326 1.00 89.06 95 GLU A N 1
ATOM 693 C CA . GLU A 1 95 ? -14.949 -10.022 21.625 1.00 89.06 95 GLU A CA 1
ATOM 694 C C . GLU A 1 95 ? -15.136 -9.036 22.786 1.00 89.06 95 GLU A C 1
ATOM 696 O O . GLU A 1 95 ? -15.824 -9.348 23.765 1.00 89.06 95 GLU A O 1
ATOM 701 N N . ALA A 1 96 ? -14.605 -7.817 22.656 1.00 85.81 96 ALA A N 1
ATOM 702 C CA . ALA A 1 96 ? -14.786 -6.750 23.635 1.00 85.81 96 ALA A CA 1
ATOM 703 C C . ALA A 1 96 ? -16.271 -6.383 23.809 1.00 85.81 96 ALA A C 1
ATOM 705 O O . ALA A 1 96 ? -16.759 -6.286 24.940 1.00 85.81 96 ALA A O 1
ATOM 706 N N . ALA A 1 97 ? -17.022 -6.265 22.707 1.00 89.69 97 ALA A N 1
ATOM 707 C CA . ALA A 1 97 ? -18.459 -5.998 22.746 1.00 89.69 97 ALA A CA 1
ATOM 708 C C . ALA A 1 97 ? -19.247 -7.124 23.439 1.00 89.69 97 ALA A C 1
ATOM 710 O O . ALA A 1 97 ? -20.119 -6.858 24.274 1.00 89.69 97 ALA A O 1
ATOM 711 N N . ALA A 1 98 ? -18.925 -8.386 23.139 1.00 91.06 98 ALA A N 1
ATOM 712 C CA . ALA A 1 98 ? -19.562 -9.542 23.767 1.00 91.06 98 ALA A CA 1
ATOM 713 C C . ALA A 1 98 ? -19.269 -9.613 25.277 1.00 91.06 98 ALA A C 1
ATOM 715 O O . ALA A 1 98 ? -20.170 -9.886 26.081 1.00 91.06 98 ALA A O 1
ATOM 716 N N . SER A 1 99 ? -18.027 -9.319 25.674 1.00 89.25 99 SER A N 1
ATOM 717 C CA . SER A 1 99 ? -17.607 -9.238 27.077 1.00 89.25 99 SER A CA 1
ATOM 718 C C . SER A 1 99 ? -18.368 -8.145 27.833 1.00 89.25 99 SER A C 1
ATOM 720 O O . SER A 1 99 ? -18.963 -8.416 28.883 1.00 89.25 99 SER A O 1
ATOM 722 N N . PHE A 1 100 ? -18.455 -6.943 27.256 1.00 91.44 100 PHE A N 1
ATOM 723 C CA . PHE A 1 100 ? -19.227 -5.834 27.816 1.00 91.44 100 PHE A CA 1
ATOM 724 C C . PHE A 1 100 ? -20.708 -6.208 27.996 1.00 91.44 100 PHE A C 1
ATOM 726 O O . PHE A 1 100 ? -21.265 -6.062 29.086 1.00 91.44 100 PHE A O 1
ATOM 733 N N . GLN A 1 101 ? -21.340 -6.795 26.973 1.00 92.62 101 GLN A N 1
ATOM 734 C CA . GLN A 1 101 ? -22.731 -7.254 27.052 1.00 92.62 101 GLN A CA 1
ATOM 735 C C . GLN A 1 101 ? -22.946 -8.296 28.165 1.00 92.62 101 GLN A C 1
ATOM 737 O O . GLN A 1 101 ? -23.993 -8.315 28.818 1.00 92.62 101 GLN A O 1
ATOM 742 N N . SER A 1 102 ? -21.982 -9.194 28.377 1.00 92.12 102 SER A N 1
ATOM 743 C CA . SER A 1 102 ? -22.030 -10.185 29.458 1.00 92.12 102 SER A CA 1
ATOM 744 C C . SER A 1 102 ? -22.035 -9.515 30.837 1.00 92.12 102 SER A C 1
ATOM 746 O O . SER A 1 102 ? -22.865 -9.843 31.687 1.00 92.12 102 SER A O 1
ATOM 748 N N . LYS A 1 103 ? -21.173 -8.513 31.042 1.00 90.25 103 LYS A N 1
ATOM 749 C CA . LYS A 1 103 ? -21.096 -7.760 32.302 1.00 90.25 103 LYS A CA 1
ATOM 750 C C . LYS A 1 103 ? -22.346 -6.936 32.567 1.00 90.25 103 LYS A C 1
ATOM 752 O O . LYS A 1 103 ? -22.848 -6.980 33.686 1.00 90.25 103 LYS A O 1
ATOM 757 N N . VAL A 1 104 ? -22.899 -6.277 31.546 1.00 91.25 104 VAL A N 1
ATOM 758 C CA . VAL A 1 104 ? -24.186 -5.572 31.660 1.00 91.25 104 VAL A CA 1
ATOM 759 C C . VAL A 1 104 ? -25.277 -6.534 32.121 1.00 91.25 104 VAL A C 1
ATOM 761 O O . VAL A 1 104 ? -25.973 -6.242 33.087 1.00 91.25 104 VAL A O 1
ATOM 764 N N . ARG A 1 105 ? -25.395 -7.713 31.491 1.00 91.69 105 ARG A N 1
ATOM 765 C CA . ARG A 1 105 ? -26.384 -8.730 31.891 1.00 91.69 105 ARG A CA 1
ATOM 766 C C . ARG A 1 105 ? -26.222 -9.176 33.341 1.00 91.69 105 ARG A C 1
ATOM 768 O O . ARG A 1 105 ? -27.224 -9.411 34.004 1.00 91.69 105 ARG A O 1
ATOM 775 N N . ARG A 1 106 ? -24.985 -9.291 33.825 1.00 90.25 106 ARG A N 1
ATOM 776 C CA . ARG A 1 106 ? -24.704 -9.665 35.214 1.00 90.25 106 ARG A CA 1
ATOM 777 C C . ARG A 1 106 ? -25.060 -8.548 36.196 1.00 90.25 106 ARG A C 1
ATOM 779 O O . ARG A 1 106 ? -25.695 -8.840 37.197 1.00 90.25 106 ARG A O 1
ATOM 786 N N . ALA A 1 107 ? -24.703 -7.304 35.884 1.00 88.75 107 ALA A N 1
ATOM 787 C CA . ALA A 1 107 ? -24.963 -6.146 36.742 1.00 88.75 107 ALA A CA 1
ATOM 788 C C . ALA A 1 107 ? -26.457 -5.810 36.876 1.00 88.75 107 ALA A C 1
ATOM 790 O O . ALA A 1 107 ? -26.864 -5.192 37.846 1.00 88.75 107 ALA A O 1
ATOM 791 N N . ILE A 1 108 ? -27.290 -6.198 35.904 1.00 91.50 108 ILE A N 1
ATOM 792 C CA . ILE A 1 108 ? -28.748 -6.005 35.989 1.00 91.50 108 ILE A CA 1
ATOM 793 C C . ILE A 1 108 ? -29.487 -7.225 36.558 1.00 91.50 108 ILE A C 1
ATOM 795 O O . ILE A 1 108 ? -30.705 -7.169 36.717 1.00 91.50 108 ILE A O 1
ATOM 799 N N . ALA A 1 109 ? -28.793 -8.341 36.813 1.00 90.88 109 ALA A N 1
ATOM 800 C CA . ALA A 1 109 ? -29.426 -9.621 37.138 1.00 90.88 109 ALA A CA 1
ATOM 801 C C . ALA A 1 109 ? -30.158 -9.613 38.489 1.00 90.88 109 ALA A C 1
ATOM 803 O O . ALA A 1 109 ? -31.154 -10.316 38.647 1.00 90.88 109 ALA A O 1
ATOM 804 N N . ASP A 1 110 ? -29.681 -8.821 39.447 1.00 89.56 110 ASP A N 1
ATOM 805 C CA . ASP A 1 110 ? -30.303 -8.617 40.759 1.00 89.56 110 ASP A CA 1
ATOM 806 C C . ASP A 1 110 ? -31.261 -7.409 40.791 1.00 89.56 110 ASP A C 1
ATOM 808 O O . ASP A 1 110 ? -31.880 -7.125 41.817 1.00 89.56 110 ASP A O 1
ATOM 812 N N . GLY A 1 111 ? -31.419 -6.719 39.655 1.00 89.00 111 GLY A N 1
ATOM 813 C CA . GLY A 1 111 ? -32.277 -5.549 39.500 1.00 89.00 111 GLY A CA 1
ATOM 814 C C . GLY A 1 111 ? -31.727 -4.257 40.112 1.00 89.00 111 GLY A C 1
ATOM 815 O O . GLY A 1 111 ? -32.443 -3.253 40.090 1.00 89.00 111 GLY A O 1
ATOM 816 N N . VAL A 1 112 ? -30.494 -4.240 40.638 1.00 92.00 112 VAL A N 1
ATOM 817 C CA . VAL A 1 112 ? -29.897 -3.061 41.281 1.00 92.00 112 VAL A CA 1
ATOM 818 C C . VAL A 1 112 ? -28.466 -2.853 40.794 1.00 92.00 112 VAL A C 1
ATOM 820 O O . VAL A 1 112 ? -27.540 -3.503 41.250 1.00 92.00 112 VAL A O 1
ATOM 823 N N . VAL A 1 113 ? -28.262 -1.848 39.942 1.00 90.50 113 VAL A N 1
ATOM 824 C CA . VAL A 1 113 ? -26.910 -1.440 39.535 1.00 90.50 113 VAL A CA 1
ATOM 825 C C . VAL A 1 113 ? -26.327 -0.502 40.588 1.00 90.50 113 VAL A C 1
ATOM 827 O O . VAL A 1 113 ? -26.843 0.598 40.811 1.00 90.50 113 VAL A O 1
ATOM 830 N N . THR A 1 114 ? -25.238 -0.911 41.231 1.00 92.12 114 THR A N 1
ATOM 831 C CA . THR A 1 114 ? -24.529 -0.070 42.203 1.00 92.12 114 THR A CA 1
ATOM 832 C C . THR A 1 114 ? -23.755 1.065 41.514 1.00 92.12 114 THR A C 1
ATOM 834 O O . THR A 1 114 ? -23.372 0.944 40.347 1.00 92.12 114 THR A O 1
ATOM 837 N N . PRO A 1 115 ? -23.428 2.166 42.222 1.00 92.38 115 PRO A N 1
ATOM 838 C CA . PRO A 1 115 ? -22.581 3.224 41.662 1.00 92.38 115 PRO A CA 1
ATOM 839 C C . PRO A 1 115 ? -21.208 2.722 41.181 1.00 92.38 115 PRO A C 1
ATOM 841 O O . PRO A 1 115 ? -20.657 3.253 40.219 1.00 92.38 115 PRO A O 1
ATOM 844 N N . GLY A 1 116 ? -20.663 1.688 41.834 1.00 90.75 116 GLY A N 1
ATOM 845 C CA . GLY A 1 116 ? -19.406 1.052 41.433 1.00 90.75 116 GLY A CA 1
ATOM 846 C C . GLY A 1 116 ? -19.527 0.316 40.099 1.00 90.75 116 GLY A C 1
ATOM 847 O O . GLY A 1 116 ? -18.721 0.547 39.201 1.00 90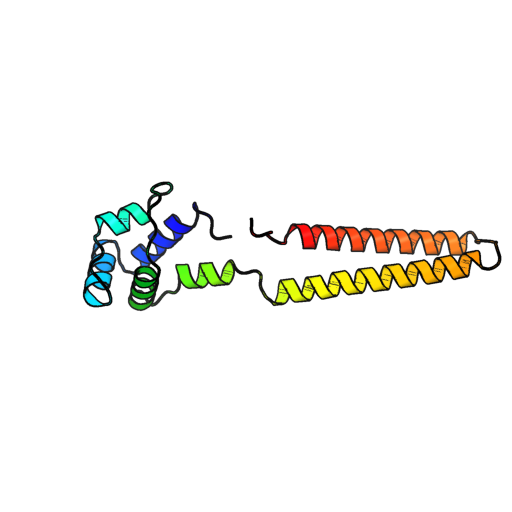.75 116 GLY A O 1
ATOM 848 N N . GLU A 1 117 ? -20.572 -0.498 39.937 1.00 90.38 117 GLU A N 1
ATOM 849 C CA . GLU A 1 117 ? -20.852 -1.208 38.682 1.00 90.38 117 GLU A CA 1
ATOM 850 C C . GLU A 1 117 ? -21.182 -0.239 37.549 1.00 90.38 117 GLU A C 1
ATOM 852 O O . GLU A 1 117 ? -20.710 -0.415 36.429 1.00 90.38 117 GLU A O 1
ATOM 857 N N . GLN A 1 118 ? -21.929 0.830 37.834 1.00 91.12 118 GLN A N 1
ATOM 858 C CA . GLN A 1 118 ? -22.203 1.874 36.853 1.00 91.12 118 GLN A CA 1
ATOM 859 C C . GLN A 1 118 ? -20.907 2.529 36.352 1.00 91.12 118 GLN A C 1
ATOM 861 O O . GLN A 1 118 ? -20.740 2.712 35.146 1.00 91.12 118 GLN A O 1
ATOM 866 N N . ALA A 1 119 ? -19.979 2.856 37.256 1.00 91.81 119 ALA A N 1
ATOM 867 C CA . ALA A 1 119 ? -18.696 3.454 36.896 1.00 91.81 119 ALA A CA 1
ATOM 868 C C . ALA A 1 119 ? -17.780 2.483 36.129 1.00 91.81 119 ALA A C 1
ATOM 870 O O . ALA A 1 119 ? -17.041 2.906 35.239 1.00 91.81 119 ALA A O 1
ATOM 871 N N . GLU A 1 120 ? -17.807 1.189 36.454 1.00 89.44 120 GLU A N 1
ATOM 872 C CA . GLU A 1 120 ? -17.068 0.155 35.720 1.00 89.44 120 GLU A CA 1
ATOM 873 C C . GLU A 1 120 ? -17.622 -0.030 34.303 1.00 89.44 120 GLU A C 1
ATOM 875 O O . GLU A 1 120 ? -16.870 0.077 33.333 1.00 89.44 120 GLU A O 1
ATOM 880 N N . LEU A 1 121 ? -18.942 -0.192 34.168 1.00 91.50 121 LEU A N 1
ATOM 881 C CA . LEU A 1 121 ? -19.611 -0.324 32.874 1.00 91.50 121 LEU A CA 1
ATOM 882 C C . LEU A 1 121 ? -19.410 0.914 31.994 1.00 91.50 121 LEU A C 1
ATOM 884 O O . LEU A 1 121 ? -19.171 0.772 30.798 1.00 91.50 121 LEU A O 1
ATOM 888 N N . ALA A 1 122 ? -19.464 2.122 32.563 1.00 91.56 122 ALA A N 1
ATOM 889 C CA . ALA A 1 122 ? -19.215 3.353 31.813 1.00 91.56 122 ALA A CA 1
ATOM 890 C C . ALA A 1 122 ? -17.793 3.387 31.228 1.00 91.56 122 ALA A C 1
ATOM 892 O O . ALA A 1 122 ? -17.615 3.681 30.047 1.00 91.56 122 ALA A O 1
ATOM 893 N N . ARG A 1 123 ? -16.788 3.014 32.027 1.00 90.25 123 ARG A N 1
ATOM 894 C CA . ARG A 1 123 ? -15.382 2.983 31.599 1.00 90.25 123 ARG A CA 1
ATOM 895 C C . ARG A 1 123 ? -15.137 1.952 30.496 1.00 90.25 123 ARG A C 1
ATOM 897 O O . ARG A 1 123 ? -14.384 2.198 29.554 1.00 90.25 123 ARG A O 1
ATOM 904 N N . GLU A 1 124 ? -15.781 0.794 30.601 1.00 89.62 124 GLU A N 1
ATOM 905 C CA . GLU A 1 124 ? -15.696 -0.248 29.577 1.00 89.62 124 GLU A CA 1
ATOM 906 C C . GLU A 1 124 ? -16.414 0.140 28.289 1.00 89.62 124 GLU A C 1
ATOM 908 O O . GLU A 1 124 ? -15.883 -0.101 27.207 1.00 89.62 124 GLU A O 1
ATOM 913 N N . ALA A 1 125 ? -17.568 0.803 28.388 1.00 90.44 125 ALA A N 1
ATOM 914 C CA . ALA A 1 125 ? -18.265 1.346 27.230 1.00 90.44 125 ALA A CA 1
ATOM 915 C C . ALA A 1 125 ? -17.405 2.391 26.501 1.00 90.44 125 ALA A C 1
ATOM 917 O O . ALA A 1 125 ? -17.288 2.341 25.279 1.00 90.44 125 ALA A O 1
ATOM 918 N N . GLU A 1 126 ? -16.754 3.303 27.230 1.00 91.62 126 GLU A N 1
ATOM 919 C CA . GLU A 1 126 ? -15.825 4.278 26.641 1.00 91.62 126 GLU A CA 1
ATOM 920 C C . GLU A 1 126 ? -14.653 3.600 25.925 1.00 91.62 126 GLU A C 1
ATOM 922 O O . GLU A 1 126 ? -14.325 3.972 24.797 1.00 91.62 126 GLU A O 1
ATOM 927 N N . THR A 1 127 ? -14.066 2.574 26.544 1.00 87.31 127 THR A N 1
ATOM 928 C CA . THR A 1 127 ? -12.969 1.797 25.946 1.00 87.31 127 THR A CA 1
ATOM 929 C C . THR A 1 127 ? -13.418 1.101 24.659 1.00 87.31 127 THR A C 1
ATOM 931 O O . THR A 1 127 ? -12.743 1.202 23.635 1.00 87.31 127 THR A O 1
ATOM 934 N N . LEU A 1 128 ? -14.595 0.470 24.675 1.00 89.12 128 LEU A N 1
ATOM 935 C CA . LEU A 1 128 ? -15.181 -0.176 23.501 1.00 89.12 128 LEU A CA 1
A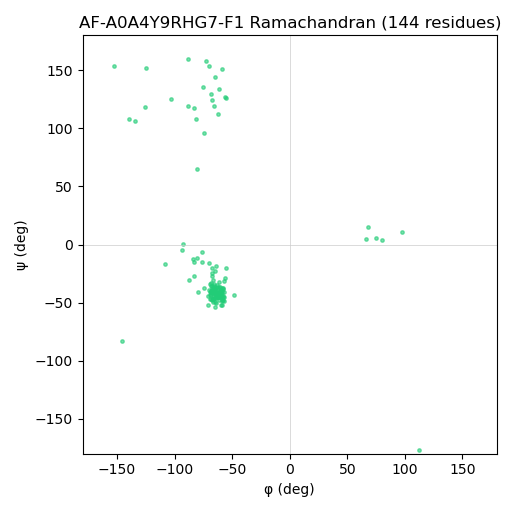TOM 936 C C . LEU A 1 128 ? -15.458 0.831 22.375 1.00 89.12 128 LEU A C 1
ATOM 938 O O . LEU A 1 128 ? -15.190 0.556 21.207 1.00 89.12 128 LEU A O 1
ATOM 942 N N . PHE A 1 129 ? -15.969 2.020 22.707 1.00 88.25 129 PHE A N 1
ATOM 943 C CA . PHE A 1 129 ? -16.206 3.068 21.714 1.00 88.25 129 PHE A CA 1
ATOM 944 C C . PHE A 1 129 ? -14.916 3.646 21.138 1.00 88.25 129 PHE A C 1
ATOM 946 O O . PHE A 1 129 ? -14.915 4.037 19.971 1.00 88.25 129 PHE A O 1
ATOM 953 N N . ALA A 1 130 ? -13.840 3.722 21.921 1.00 86.00 130 ALA A N 1
ATOM 954 C CA . ALA A 1 130 ? -12.530 4.111 21.411 1.00 86.00 130 ALA A CA 1
ATOM 955 C C . ALA A 1 130 ? -12.025 3.081 20.389 1.00 86.00 130 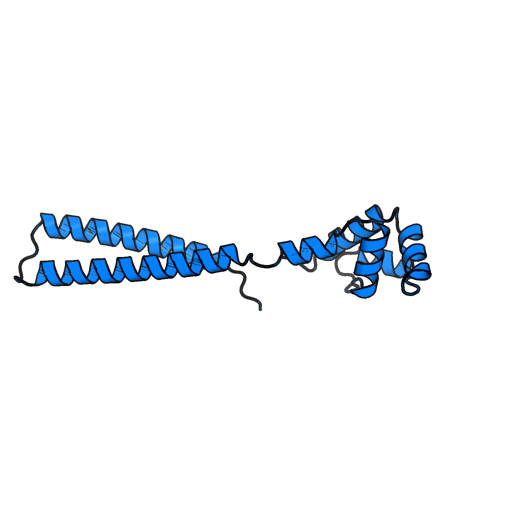ALA A C 1
ATOM 957 O O . ALA A 1 130 ? -11.747 3.455 19.252 1.00 86.00 130 ALA A O 1
ATOM 958 N N . GLN A 1 131 ? -12.052 1.789 20.736 1.00 82.81 131 GLN A N 1
ATOM 959 C CA . GLN A 1 131 ? -11.670 0.702 19.824 1.00 82.81 131 GLN A CA 1
ATOM 960 C C . GLN A 1 131 ? -12.500 0.707 18.535 1.00 82.81 131 GLN A C 1
ATOM 962 O O . GLN A 1 131 ? -11.948 0.663 17.441 1.00 82.81 131 GLN A O 1
ATOM 967 N N . ALA A 1 132 ? -13.822 0.868 18.639 1.00 84.50 132 ALA A N 1
ATOM 968 C CA . ALA A 1 132 ? -14.690 0.938 17.466 1.00 84.50 132 ALA A CA 1
ATOM 969 C C . ALA A 1 132 ? -14.342 2.119 16.537 1.00 84.50 132 ALA A C 1
ATOM 971 O O . ALA A 1 132 ? -14.427 1.990 15.314 1.00 84.50 132 ALA A O 1
ATOM 972 N N . ARG A 1 133 ? -13.935 3.274 17.086 1.00 86.12 133 ARG A N 1
ATOM 973 C CA . ARG A 1 133 ? -13.470 4.414 16.275 1.00 86.12 133 ARG A CA 1
ATOM 974 C C . ARG A 1 133 ? -12.149 4.112 15.582 1.00 86.12 133 ARG A C 1
ATOM 976 O O . ARG A 1 133 ? -12.000 4.488 14.420 1.00 86.12 133 ARG A O 1
ATOM 983 N N . ASP A 1 134 ? -11.232 3.433 16.261 1.00 81.38 134 ASP A N 1
ATOM 984 C CA . ASP A 1 134 ? -9.950 3.034 15.685 1.00 81.38 134 ASP A CA 1
ATOM 985 C C . ASP A 1 134 ? -10.158 2.052 14.525 1.00 81.38 134 ASP A C 1
ATOM 987 O O . ASP A 1 134 ? -9.621 2.274 13.439 1.00 81.38 134 ASP A O 1
ATOM 991 N N . THR A 1 135 ? -11.053 1.068 14.680 1.00 81.75 135 THR A N 1
ATOM 992 C CA . THR A 1 135 ? -11.452 0.168 13.587 1.00 81.75 135 THR A CA 1
ATOM 993 C C . THR A 1 135 ? -12.079 0.934 12.421 1.00 81.75 135 THR A C 1
ATOM 995 O O . THR A 1 135 ? -11.734 0.689 11.268 1.00 81.75 135 THR A O 1
ATOM 998 N N . VAL A 1 136 ? -12.962 1.910 12.673 1.00 81.06 136 VAL A N 1
ATOM 999 C CA . VAL A 1 136 ? -13.530 2.757 11.604 1.00 81.06 136 VAL A CA 1
ATOM 1000 C C . VAL A 1 136 ? -12.439 3.554 10.882 1.00 81.06 136 VAL A C 1
ATOM 1002 O O . VAL A 1 136 ? -12.464 3.662 9.655 1.00 81.06 136 VAL A O 1
ATOM 1005 N N . ALA A 1 137 ? -11.459 4.088 11.612 1.00 79.00 137 ALA A N 1
ATOM 1006 C CA . ALA A 1 137 ? -10.326 4.790 11.021 1.00 79.00 137 ALA A CA 1
ATOM 1007 C C . ALA A 1 137 ? -9.434 3.848 10.194 1.00 79.00 137 ALA A C 1
ATOM 1009 O O . ALA A 1 137 ? -8.952 4.249 9.133 1.00 79.00 137 ALA A O 1
ATOM 1010 N N . ALA A 1 138 ? -9.232 2.606 10.642 1.00 76.31 138 ALA A N 1
ATOM 1011 C CA . ALA A 1 138 ? -8.521 1.571 9.897 1.00 76.31 138 ALA A CA 1
ATOM 1012 C C . ALA A 1 138 ? -9.270 1.192 8.609 1.00 76.31 138 ALA A C 1
ATOM 1014 O O . ALA A 1 138 ? -8.681 1.209 7.528 1.00 76.31 138 ALA A O 1
ATOM 1015 N N . VAL A 1 139 ? -10.589 0.981 8.686 1.00 77.25 139 VAL A N 1
ATOM 1016 C CA . VAL A 1 139 ? -11.451 0.729 7.520 1.00 77.25 139 VAL A CA 1
ATOM 1017 C C . VAL A 1 139 ? -11.416 1.896 6.532 1.00 77.25 139 VAL A C 1
ATOM 1019 O O . VAL A 1 139 ? -11.321 1.673 5.330 1.00 77.25 139 VAL A O 1
ATOM 1022 N N . GLY A 1 140 ? -11.426 3.145 7.004 1.00 72.50 140 GLY A N 1
ATOM 1023 C CA . GLY A 1 140 ? -11.335 4.329 6.143 1.00 72.50 140 GLY A CA 1
ATOM 1024 C C . GLY A 1 140 ? -10.015 4.455 5.369 1.00 72.50 140 GLY A C 1
ATOM 1025 O O . GLY A 1 140 ? -9.955 5.177 4.374 1.00 72.50 140 GLY A O 1
ATOM 1026 N N . LYS A 1 141 ? -8.959 3.751 5.797 1.00 71.19 141 LYS A N 1
ATOM 1027 C CA . LYS A 1 141 ? -7.685 3.658 5.064 1.00 71.19 141 LYS A CA 1
ATOM 1028 C C . LYS A 1 141 ? -7.718 2.586 3.972 1.00 71.19 141 LYS A C 1
ATOM 1030 O O . LYS A 1 141 ? -6.860 2.611 3.086 1.00 71.19 141 LYS A O 1
ATOM 1035 N N . LEU A 1 142 ? -8.695 1.676 3.994 1.00 67.62 142 LEU A N 1
ATOM 1036 C CA . LEU A 1 142 ? -8.893 0.709 2.919 1.00 67.62 142 LEU A CA 1
ATOM 1037 C C . LEU A 1 142 ? -9.344 1.448 1.664 1.00 67.62 142 LEU A C 1
ATOM 1039 O O . LEU A 1 142 ? -10.337 2.175 1.652 1.00 67.62 142 LEU A O 1
ATOM 1043 N N . THR A 1 143 ? -8.613 1.254 0.573 1.00 57.53 143 THR A N 1
ATOM 1044 C CA . THR A 1 143 ? -9.028 1.787 -0.722 1.00 57.53 143 THR A CA 1
ATOM 1045 C C . THR A 1 143 ? -10.057 0.837 -1.319 1.00 57.53 143 THR A C 1
ATOM 1047 O O . THR A 1 143 ? -9.719 -0.267 -1.739 1.00 57.53 143 THR A O 1
ATOM 1050 N N . VAL A 1 144 ? -11.323 1.258 -1.356 1.00 49.53 144 VAL A N 1
ATOM 1051 C CA . VAL A 1 144 ? -12.357 0.561 -2.128 1.00 49.53 144 VAL A CA 1
ATOM 1052 C C . VAL A 1 144 ? -11.988 0.702 -3.604 1.00 49.53 144 VAL A C 1
ATOM 1054 O O . VAL A 1 144 ? -11.877 1.821 -4.109 1.00 49.53 144 VAL A O 1
ATOM 1057 N N . ALA A 1 145 ? -11.752 -0.419 -4.285 1.00 43.94 145 ALA A N 1
ATOM 1058 C CA . ALA A 1 145 ? -11.670 -0.426 -5.739 1.00 43.94 145 ALA A CA 1
ATOM 1059 C C . ALA A 1 145 ? -13.039 0.017 -6.283 1.00 43.94 145 ALA A C 1
ATOM 1061 O O . ALA A 1 145 ? -14.031 -0.675 -6.059 1.00 43.94 145 ALA A O 1
ATOM 1062 N N . GLN A 1 146 ? -13.095 1.200 -6.903 1.00 38.09 146 GLN A N 1
ATOM 1063 C CA . GLN A 1 146 ? -14.238 1.623 -7.719 1.00 38.09 146 GLN A CA 1
ATOM 1064 C C . GLN A 1 146 ? -14.157 0.972 -9.095 1.00 38.09 146 GLN A C 1
ATOM 1066 O O . GLN A 1 146 ? -13.029 0.923 -9.642 1.00 38.09 146 GLN A O 1
#

Mean predicted aligned error: 13.04 Å

Foldseek 3Di:
DCDLQNQLVLLQVLQVLLVHLVSLQVLCVVPPNGDHSVLSVLCNDRPSPRHDDPRSLVSSCVNSVHNRVVVVVVVPDDDPVLVVVLVVLVVVLVVLVVVLVVLVCVCPVVPDRDPVSVVVSVVSVVVSVVSVVVSVVSVVPDDDDD

Solvent-accessible surface area (backbone atoms only — not comparable to full-atom values): 8222 Å² total; per-residue (Å²): 116,83,41,83,75,50,51,15,55,44,46,42,53,47,31,52,59,38,70,26,56,69,46,39,23,49,50,28,46,76,73,75,49,82,45,52,50,70,57,58,54,41,24,37,38,73,86,60,88,43,69,78,52,70,69,57,48,54,49,47,24,63,73,43,72,44,62,58,60,63,47,50,56,56,73,42,44,84,52,72,66,60,56,52,50,48,56,48,54,55,48,53,52,50,53,52,51,52,52,52,53,51,51,53,56,57,47,50,67,84,73,60,73,46,76,65,56,50,55,50,52,51,54,50,50,53,52,52,53,49,51,53,49,51,50,51,54,56,53,69,68,55,79,78,85,125

Secondary structure (DSSP, 8-state):
---TTHHHHHHHHHHHHTTSHHHHHHHHHHHT----HHHHHHHTSTTS-----HHHHHHHHHHHT--HHHHHHHHTSPPHHHHHHHHHHHHHHHHHHHHHHHHHHHHTTTS---HHHHHHHHHHHHHHHHHHHHHHHHHHHS----